Protein AF-A0A6N0DVQ3-F1 (afdb_monomer)

Foldseek 3Di:
DDDDDDDDDPPDDPPPPPPPPPPQPFAADDPVVVVLLQVLQVVQQWHDADWTQGPVQKIWGFQIDHPVGGWIWIAGVVRDTPDIGHD

Secondary structure (DSSP, 8-state):
--------------------------BPPPHHHHHHHHHHHHHTTEE--EEEE-TTS-EEEEEEEETTEEEEEEE-TT--EEEEEE-

Sequence (87 aa):
MLKTMTFALALAGAVSFSGIALADEDIPPSDEAVAKIKETLAKVGCKGGDYDHEKSGIYEIDDAECEIGPYDIKLDEDFNILMMSRD

pLDDT: mean 83.39, std 20.22, range [37.25, 98.5]

Structure (mmCIF, N/CA/C/O backbone):
data_AF-A0A6N0DVQ3-F1
#
_entry.id   AF-A0A6N0DVQ3-F1
#
loop_
_atom_site.group_PDB
_atom_site.id
_atom_site.type_symbol
_atom_site.label_atom_id
_atom_site.label_alt_id
_atom_site.label_comp_id
_atom_site.label_asym_id
_atom_site.label_entity_id
_atom_site.label_seq_id
_atom_site.pdbx_PDB_ins_code
_atom_site.Cartn_x
_atom_site.Cartn_y
_atom_site.Cartn_z
_atom_site.occupancy
_atom_site.B_iso_or_equiv
_atom_site.auth_seq_id
_atom_site.auth_comp_id
_atom_site.auth_asym_id
_atom_site.auth_atom_id
_atom_site.pdbx_PDB_model_num
ATOM 1 N N . MET A 1 1 ? 76.515 0.755 35.659 1.00 37.25 1 MET A N 1
ATOM 2 C CA . MET A 1 1 ? 76.254 -0.163 34.528 1.00 37.25 1 MET A CA 1
ATOM 3 C C . MET A 1 1 ? 74.791 -0.579 34.637 1.00 37.25 1 MET A C 1
ATOM 5 O O . MET A 1 1 ? 74.448 -1.242 35.599 1.00 37.25 1 MET A O 1
ATOM 9 N N . LEU A 1 2 ? 73.894 0.163 33.977 1.00 43.09 2 LEU A N 1
ATOM 10 C CA . LEU A 1 2 ? 73.073 -0.311 32.846 1.00 43.09 2 LEU A CA 1
ATOM 11 C C . LEU A 1 2 ? 72.242 -1.552 33.240 1.00 43.09 2 LEU A C 1
ATOM 13 O O . LEU A 1 2 ? 72.800 -2.628 33.390 1.00 43.09 2 LEU A O 1
ATOM 17 N N . LYS A 1 3 ? 70.922 -1.454 33.429 1.00 37.44 3 LYS A N 1
ATOM 18 C CA . LYS A 1 3 ? 69.991 -1.412 32.294 1.00 37.44 3 LYS A CA 1
ATOM 19 C C . LYS A 1 3 ? 68.597 -0.936 32.725 1.00 37.44 3 LYS A C 1
ATOM 21 O O . LYS A 1 3 ? 67.970 -1.515 33.603 1.00 37.44 3 LYS A O 1
ATOM 26 N N . THR A 1 4 ? 68.132 0.109 32.060 1.00 49.66 4 THR A N 1
ATOM 27 C CA . THR A 1 4 ? 66.727 0.473 31.895 1.00 49.66 4 THR A CA 1
ATOM 28 C C . THR A 1 4 ? 65.949 -0.688 31.267 1.00 49.66 4 THR A C 1
ATOM 30 O O . THR A 1 4 ? 66.387 -1.239 30.259 1.00 49.66 4 THR A O 1
ATOM 33 N N . MET A 1 5 ? 64.777 -1.031 31.808 1.00 57.09 5 MET A N 1
ATOM 34 C CA . MET A 1 5 ? 63.722 -1.692 31.033 1.00 57.09 5 MET A CA 1
ATOM 35 C C . MET A 1 5 ? 62.390 -1.003 31.314 1.00 57.09 5 MET A C 1
ATOM 37 O O . MET A 1 5 ? 61.729 -1.209 32.325 1.00 57.09 5 MET A O 1
ATOM 41 N N . THR A 1 6 ? 62.082 -0.115 30.379 1.00 49.38 6 THR A N 1
ATOM 42 C CA . THR A 1 6 ? 60.822 0.564 30.120 1.00 49.38 6 THR A CA 1
ATOM 43 C C . THR A 1 6 ? 59.654 -0.425 30.109 1.00 49.38 6 THR A C 1
ATOM 45 O O . THR A 1 6 ? 59.671 -1.394 29.352 1.00 49.38 6 THR A O 1
ATOM 48 N N . PHE A 1 7 ? 58.629 -0.160 30.921 1.00 50.94 7 PHE A N 1
ATOM 49 C CA . PHE A 1 7 ? 57.327 -0.817 30.815 1.00 50.94 7 PHE A CA 1
ATOM 50 C C . PHE A 1 7 ? 56.654 -0.344 29.521 1.00 50.94 7 PHE A C 1
ATOM 52 O O . PHE A 1 7 ? 56.372 0.843 29.355 1.00 50.94 7 PHE A O 1
ATOM 59 N N . ALA A 1 8 ? 56.461 -1.266 28.579 1.00 50.00 8 ALA A N 1
ATOM 60 C CA . ALA A 1 8 ? 55.799 -1.003 27.312 1.00 50.00 8 ALA A CA 1
ATOM 61 C C . ALA A 1 8 ? 54.293 -0.787 27.528 1.00 50.00 8 ALA A C 1
ATOM 63 O O . ALA A 1 8 ? 53.613 -1.595 28.159 1.00 50.00 8 ALA A O 1
ATOM 64 N N . LEU A 1 9 ? 53.795 0.321 26.982 1.00 53.41 9 LEU A N 1
ATOM 65 C CA . LEU A 1 9 ? 52.390 0.695 26.903 1.00 53.41 9 LEU A CA 1
ATOM 66 C C . LEU A 1 9 ? 51.675 -0.258 25.929 1.00 53.41 9 LEU A C 1
ATOM 68 O O . LEU A 1 9 ? 51.904 -0.201 24.722 1.00 53.41 9 LEU A O 1
ATOM 72 N N . ALA A 1 10 ? 50.828 -1.150 26.444 1.00 52.97 10 ALA A N 1
ATOM 73 C CA . ALA A 1 10 ? 49.961 -1.984 25.619 1.00 52.97 10 ALA A CA 1
ATOM 74 C C . ALA A 1 10 ? 48.754 -1.154 25.155 1.00 52.97 10 ALA A C 1
ATOM 76 O O . ALA A 1 10 ? 47.789 -0.960 25.892 1.00 52.97 10 ALA A O 1
ATOM 77 N N . LEU A 1 11 ? 48.831 -0.642 23.927 1.00 54.94 11 LEU A N 1
ATOM 78 C CA . LEU A 1 11 ? 47.715 -0.020 23.221 1.00 54.94 11 LEU A CA 1
ATOM 79 C C . LEU A 1 11 ? 46.792 -1.142 22.709 1.00 54.94 11 LEU A C 1
ATOM 81 O O . LEU A 1 11 ? 46.985 -1.669 21.615 1.00 54.94 11 LEU A O 1
ATOM 85 N N . ALA A 1 12 ? 45.829 -1.569 23.528 1.00 55.88 12 ALA A N 1
ATOM 86 C CA . ALA A 1 12 ? 44.778 -2.485 23.091 1.00 55.88 12 ALA A CA 1
ATOM 87 C C . ALA A 1 12 ? 43.746 -1.696 22.270 1.00 55.88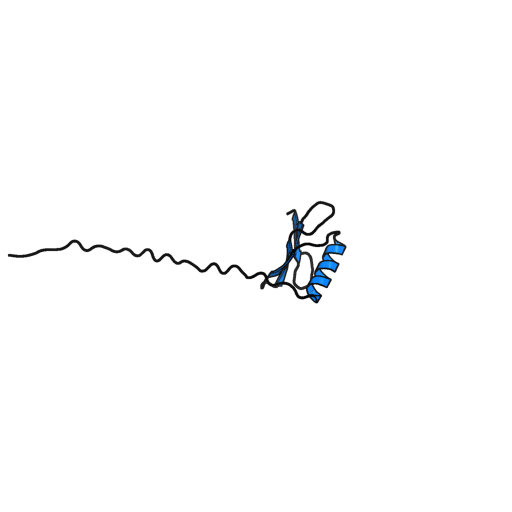 12 ALA A C 1
ATOM 89 O O . ALA A 1 12 ? 43.045 -0.832 22.795 1.00 55.88 12 ALA A O 1
ATOM 90 N N . GLY A 1 13 ? 43.713 -1.961 20.963 1.00 53.22 13 GLY A N 1
ATOM 91 C CA . GLY A 1 13 ? 42.833 -1.304 20.007 1.00 53.22 13 GLY A CA 1
ATOM 92 C C . GLY A 1 13 ? 41.357 -1.588 20.269 1.00 53.22 13 GLY A C 1
ATOM 93 O O . GLY A 1 13 ? 40.920 -2.735 20.230 1.00 53.22 13 GLY A O 1
ATOM 94 N N . ALA A 1 14 ? 40.582 -0.525 20.460 1.00 52.47 14 ALA A N 1
ATOM 95 C CA . ALA A 1 14 ? 39.1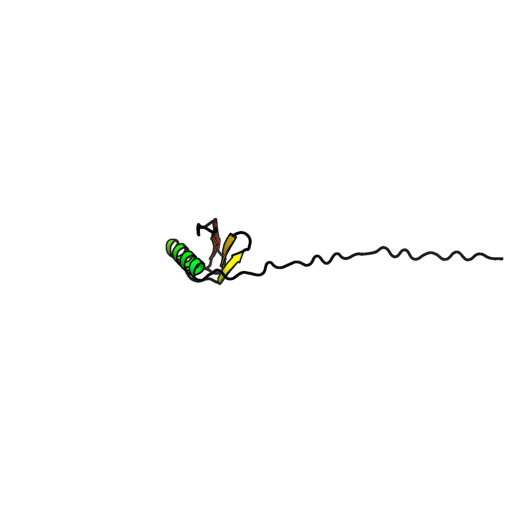50 -0.542 20.211 1.00 52.47 14 ALA A CA 1
ATOM 96 C C . ALA A 1 14 ? 38.942 -0.100 18.759 1.00 52.47 14 ALA A C 1
ATOM 98 O O . ALA A 1 14 ? 38.891 1.091 18.455 1.00 52.47 14 ALA A O 1
ATOM 99 N N . VAL A 1 15 ? 38.899 -1.066 17.841 1.00 56.12 15 VAL A N 1
ATOM 100 C CA . VAL A 1 15 ? 38.430 -0.818 16.476 1.00 56.12 15 VAL A CA 1
ATOM 101 C C . VAL A 1 15 ? 36.911 -0.781 16.569 1.00 56.12 15 VAL A C 1
ATOM 103 O O . VAL A 1 15 ? 36.245 -1.811 16.498 1.00 56.12 15 VAL A O 1
ATOM 106 N N . SER A 1 16 ? 36.361 0.400 16.837 1.00 54.66 16 SER A N 1
ATOM 107 C CA . SER A 1 16 ? 34.926 0.636 16.744 1.00 54.66 16 SER A CA 1
ATOM 108 C C . SER A 1 16 ? 34.540 0.476 15.276 1.00 54.66 16 SER A C 1
ATOM 110 O O . SER A 1 16 ? 34.739 1.385 14.474 1.00 54.66 16 SER A O 1
ATOM 112 N N . PHE A 1 17 ? 34.054 -0.706 14.899 1.00 54.25 17 PHE A N 1
ATOM 113 C CA . PHE A 1 17 ? 33.378 -0.909 13.625 1.00 54.25 17 PHE A CA 1
ATOM 114 C C . PHE A 1 17 ? 32.075 -0.106 13.681 1.00 54.25 17 PHE A C 1
ATOM 116 O O . PHE A 1 17 ? 31.040 -0.590 14.134 1.00 54.25 17 PHE A O 1
ATOM 123 N N . SER A 1 18 ? 32.138 1.157 13.266 1.00 54.72 18 SER A N 1
ATOM 124 C CA . SER A 1 18 ? 30.963 1.921 12.870 1.00 54.72 18 SER A CA 1
ATOM 125 C C . SER A 1 18 ? 30.446 1.282 11.585 1.00 54.72 18 SER A C 1
ATOM 127 O O . SER A 1 18 ? 30.823 1.685 10.487 1.00 54.72 18 SER A O 1
ATOM 129 N N . GLY A 1 19 ? 29.660 0.213 11.721 1.00 53.56 19 GLY A N 1
ATOM 130 C CA . GLY A 1 19 ? 28.859 -0.285 10.615 1.00 53.56 19 GLY A CA 1
ATOM 131 C C . GLY A 1 19 ? 28.029 0.884 10.100 1.00 53.56 19 GLY A C 1
ATOM 132 O O . GLY A 1 19 ? 27.318 1.522 10.874 1.00 53.56 19 GLY A O 1
ATOM 133 N N . ILE A 1 20 ? 28.187 1.215 8.821 1.00 52.28 20 ILE A N 1
ATOM 134 C CA . ILE A 1 20 ? 27.287 2.142 8.149 1.00 52.28 20 IL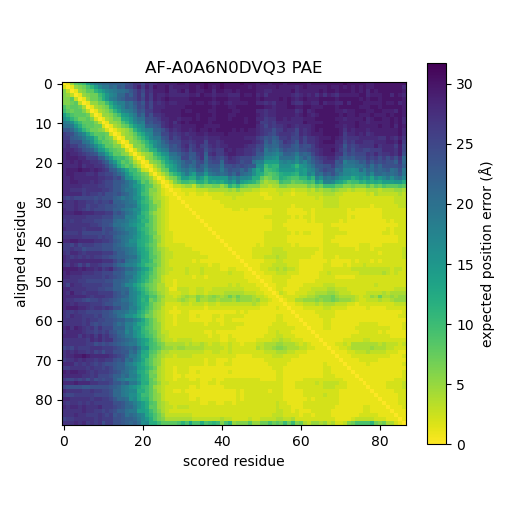E A CA 1
ATOM 135 C C . ILE A 1 20 ? 25.929 1.447 8.173 1.00 52.28 20 ILE A C 1
ATOM 137 O O . ILE A 1 20 ? 25.729 0.459 7.470 1.00 52.28 20 ILE A O 1
ATOM 141 N N . ALA A 1 21 ? 25.029 1.912 9.036 1.00 50.94 21 ALA A N 1
ATOM 142 C CA . ALA A 1 21 ? 23.619 1.615 8.888 1.00 50.94 21 ALA A CA 1
ATOM 143 C C . ALA A 1 21 ? 23.184 2.340 7.613 1.00 50.94 21 ALA A C 1
ATOM 145 O O . ALA A 1 21 ? 23.002 3.555 7.614 1.00 50.94 21 ALA A O 1
ATOM 146 N N . LEU A 1 22 ? 23.147 1.612 6.500 1.00 54.88 22 LEU A N 1
ATOM 147 C CA . LEU A 1 22 ? 22.432 2.062 5.320 1.00 54.88 22 LEU A CA 1
ATOM 148 C C . LEU A 1 22 ? 20.956 1.993 5.715 1.00 54.88 22 LEU A C 1
ATOM 150 O O . LEU A 1 22 ? 20.413 0.896 5.811 1.00 54.88 22 LEU A O 1
ATOM 154 N N . ALA A 1 23 ? 20.355 3.137 6.048 1.00 59.00 23 ALA A N 1
ATOM 155 C CA . ALA A 1 23 ? 18.905 3.245 5.989 1.00 59.00 23 ALA A CA 1
ATOM 156 C C . ALA A 1 23 ? 18.524 2.874 4.552 1.00 59.00 23 ALA A C 1
ATOM 158 O O . ALA A 1 23 ? 19.139 3.399 3.617 1.00 59.00 23 ALA A O 1
ATOM 159 N N . ASP A 1 24 ? 17.646 1.887 4.382 1.00 62.91 24 ASP A N 1
ATOM 160 C CA . ASP A 1 24 ? 17.109 1.611 3.056 1.00 62.91 24 ASP A CA 1
ATOM 161 C 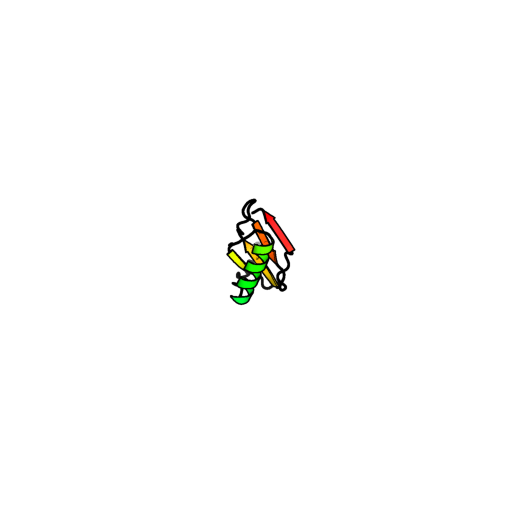C . ASP A 1 24 ? 16.402 2.899 2.622 1.00 62.91 24 ASP A C 1
ATOM 163 O O . ASP A 1 24 ? 15.636 3.458 3.396 1.00 62.91 24 ASP A O 1
ATOM 167 N N . GLU A 1 25 ? 16.805 3.477 1.491 1.00 62.97 25 GLU A N 1
ATOM 168 C CA . GLU A 1 25 ? 16.142 4.680 0.991 1.00 62.97 25 GLU A CA 1
ATOM 169 C C . GLU A 1 25 ? 14.767 4.261 0.486 1.00 62.97 25 GLU A C 1
ATOM 171 O O . GLU A 1 25 ? 14.701 3.501 -0.483 1.00 62.97 25 GLU A O 1
ATOM 176 N N . ASP A 1 26 ? 13.727 4.773 1.137 1.00 70.06 26 ASP A N 1
ATOM 177 C CA . ASP A 1 26 ? 12.328 4.726 0.716 1.00 70.06 26 ASP A CA 1
ATOM 178 C C . ASP A 1 26 ? 12.230 5.069 -0.786 1.00 70.06 26 ASP A C 1
ATOM 180 O O . ASP A 1 26 ? 12.662 6.143 -1.241 1.00 70.06 26 ASP A O 1
ATOM 184 N N . ILE A 1 27 ? 11.740 4.123 -1.593 1.00 85.62 27 ILE A N 1
ATOM 185 C CA . ILE A 1 27 ? 11.582 4.282 -3.039 1.00 85.62 27 ILE A CA 1
ATOM 186 C C . ILE A 1 27 ? 10.112 4.600 -3.318 1.00 85.62 27 ILE A C 1
ATOM 188 O O . ILE A 1 27 ? 9.266 3.716 -3.210 1.00 85.62 27 ILE A O 1
ATOM 192 N N . PRO A 1 28 ? 9.776 5.803 -3.815 1.00 90.88 28 PRO A N 1
ATOM 193 C CA . PRO A 1 28 ? 8.393 6.099 -4.153 1.00 90.88 28 PRO A CA 1
ATOM 194 C C . PRO A 1 28 ? 7.884 5.130 -5.242 1.00 90.88 28 PRO A C 1
ATOM 196 O O . PRO A 1 28 ? 8.568 4.939 -6.260 1.00 90.88 28 PRO A O 1
ATOM 199 N N . PRO A 1 29 ? 6.683 4.537 -5.087 1.00 94.06 29 PRO A N 1
ATOM 200 C CA . PRO A 1 29 ? 6.101 3.671 -6.105 1.00 94.06 29 PRO A CA 1
ATOM 201 C C . PRO A 1 29 ? 5.837 4.423 -7.417 1.00 94.06 29 PRO A C 1
ATOM 203 O O . PRO A 1 29 ? 5.678 5.644 -7.449 1.00 94.06 29 PRO A O 1
ATOM 206 N N . SER A 1 30 ?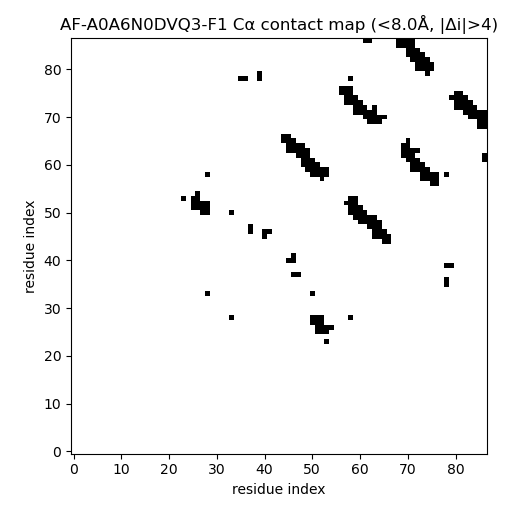 5.728 3.687 -8.526 1.00 96.06 30 SER A N 1
ATOM 207 C CA . SER A 1 30 ? 5.304 4.274 -9.802 1.00 96.06 30 SER A CA 1
ATOM 208 C C . SER A 1 30 ? 3.843 4.743 -9.751 1.00 96.06 30 SER A C 1
ATOM 210 O O . SER A 1 30 ? 3.033 4.199 -9.002 1.00 96.06 30 SER A O 1
ATOM 212 N N . ASP A 1 31 ? 3.459 5.691 -10.611 1.00 97.12 31 ASP A N 1
ATOM 213 C CA . ASP A 1 31 ? 2.066 6.167 -10.694 1.00 97.12 31 ASP A CA 1
ATOM 214 C C . ASP A 1 31 ? 1.058 5.032 -10.967 1.00 97.12 31 ASP A C 1
ATOM 216 O O . ASP A 1 31 ? -0.069 5.048 -10.464 1.00 97.12 31 ASP A O 1
ATOM 220 N N . GLU A 1 32 ? 1.462 4.028 -11.753 1.00 97.44 32 GLU A N 1
ATOM 221 C CA . GLU A 1 32 ? 0.654 2.836 -12.025 1.00 97.44 32 GLU A CA 1
ATOM 222 C C . GLU A 1 32 ? 0.468 1.984 -10.763 1.00 97.44 32 GLU A C 1
ATOM 224 O O . GLU A 1 32 ? -0.658 1.582 -10.456 1.00 97.44 32 GLU A O 1
ATOM 229 N N . ALA A 1 33 ? 1.542 1.773 -9.995 1.00 97.44 33 ALA A N 1
ATOM 230 C CA . ALA A 1 33 ? 1.477 1.072 -8.717 1.00 97.44 33 ALA A CA 1
ATOM 231 C C . ALA A 1 33 ? 0.599 1.834 -7.714 1.00 97.44 33 ALA A C 1
ATOM 233 O O . ALA A 1 33 ? -0.288 1.241 -7.105 1.00 97.44 33 ALA A O 1
ATOM 234 N N . VAL A 1 34 ? 0.737 3.161 -7.618 1.00 98.00 34 VAL A N 1
ATOM 235 C CA . VAL A 1 34 ? -0.115 4.005 -6.761 1.00 98.00 34 VAL A CA 1
ATOM 236 C C . VAL A 1 34 ? -1.598 3.874 -7.126 1.00 98.00 34 VAL A C 1
ATOM 238 O O . VAL A 1 34 ? -2.456 3.831 -6.241 1.00 98.00 34 VAL A O 1
ATOM 241 N N . ALA A 1 35 ? -1.938 3.792 -8.415 1.00 98.38 35 ALA A N 1
ATOM 242 C CA . ALA A 1 35 ? -3.322 3.582 -8.836 1.00 98.38 35 ALA A CA 1
ATOM 243 C C . ALA A 1 35 ? -3.869 2.222 -8.363 1.00 98.38 35 ALA A C 1
ATOM 245 O O . ALA A 1 35 ? -5.020 2.146 -7.923 1.00 98.38 35 ALA A O 1
ATOM 246 N N . LYS A 1 36 ? -3.045 1.169 -8.407 1.00 98.44 36 LYS A N 1
ATOM 247 C CA . LYS A 1 36 ? -3.397 -0.172 -7.921 1.00 98.44 36 LYS A CA 1
ATOM 248 C C . LYS A 1 36 ? -3.497 -0.246 -6.402 1.00 98.44 36 LYS A C 1
ATOM 250 O O . LYS A 1 36 ? -4.483 -0.787 -5.905 1.00 98.44 36 LYS A O 1
ATOM 255 N N . ILE A 1 37 ? -2.576 0.390 -5.682 1.00 98.44 37 ILE A N 1
ATOM 256 C CA . ILE A 1 37 ? -2.641 0.561 -4.225 1.00 98.44 37 ILE A CA 1
ATOM 257 C C . ILE A 1 37 ? -3.978 1.204 -3.840 1.00 98.44 37 ILE A C 1
ATOM 259 O O . ILE A 1 37 ? -4.734 0.633 -3.058 1.00 98.44 37 ILE A O 1
ATOM 263 N N . LYS A 1 38 ? -4.343 2.336 -4.457 1.00 98.50 38 LYS A N 1
ATOM 264 C CA . LYS A 1 38 ? -5.621 3.023 -4.188 1.00 98.50 38 LYS A CA 1
ATOM 265 C C . LYS A 1 38 ? -6.842 2.145 -4.462 1.00 98.50 38 LYS A C 1
ATOM 267 O O . LYS A 1 38 ? -7.812 2.198 -3.707 1.00 98.50 38 LYS A O 1
ATOM 272 N N . GLU A 1 39 ? -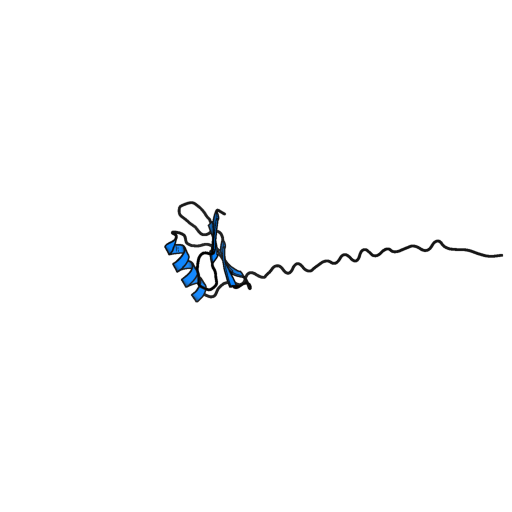6.806 1.342 -5.526 1.00 98.44 39 GLU A N 1
ATOM 273 C CA . GLU A 1 39 ? -7.861 0.371 -5.836 1.00 98.44 39 GLU A CA 1
ATOM 274 C C . GLU A 1 39 ? -7.990 -0.691 -4.730 1.00 98.44 39 GLU A C 1
ATOM 276 O O . GLU A 1 39 ? -9.105 -1.015 -4.314 1.00 98.44 39 GLU A O 1
ATOM 281 N N . THR A 1 40 ? -6.866 -1.216 -4.235 1.00 98.25 40 THR A N 1
ATOM 282 C CA . THR A 1 40 ? -6.826 -2.189 -3.134 1.00 98.25 40 THR A CA 1
ATOM 283 C C . THR A 1 40 ? -7.312 -1.581 -1.818 1.00 98.25 40 THR A C 1
ATOM 285 O O . THR A 1 40 ? -8.184 -2.171 -1.179 1.00 98.25 40 THR A O 1
ATOM 288 N N . LEU A 1 41 ? -6.846 -0.385 -1.445 1.00 98.19 41 LEU A N 1
ATOM 289 C CA . LEU A 1 41 ? -7.285 0.316 -0.230 1.00 98.19 41 LEU A CA 1
ATOM 290 C C . LEU A 1 41 ? -8.801 0.557 -0.232 1.00 98.19 41 LEU A C 1
ATOM 292 O O . LEU A 1 41 ? -9.487 0.260 0.748 1.00 98.19 41 LEU A O 1
ATOM 296 N N . ALA A 1 42 ? -9.353 0.999 -1.365 1.00 98.12 42 ALA A N 1
ATOM 297 C CA . ALA A 1 42 ? -10.786 1.252 -1.489 1.00 98.12 42 ALA A CA 1
ATOM 298 C C . ALA A 1 42 ? -11.638 -0.014 -1.272 1.00 98.12 42 ALA A C 1
ATOM 300 O O . ALA A 1 42 ? -12.742 0.081 -0.734 1.00 98.12 42 ALA A O 1
ATOM 301 N N . LYS A 1 43 ? -11.136 -1.205 -1.639 1.00 97.44 43 LYS A N 1
ATOM 302 C CA . LYS A 1 43 ? -11.836 -2.488 -1.413 1.00 97.44 43 LYS A CA 1
ATOM 303 C C . LYS A 1 43 ? -11.975 -2.833 0.070 1.00 97.44 43 LYS A C 1
ATOM 305 O O . LYS A 1 43 ? -12.904 -3.556 0.424 1.00 97.44 43 LYS A O 1
ATOM 310 N N . VAL A 1 44 ? -11.083 -2.321 0.918 1.00 96.19 44 VAL A N 1
ATOM 311 C CA . VAL A 1 44 ? -11.104 -2.531 2.375 1.00 96.19 44 VAL A CA 1
ATOM 312 C C . VAL A 1 44 ? -11.589 -1.309 3.158 1.00 96.19 44 VAL A C 1
ATOM 314 O O . VAL A 1 44 ? -11.545 -1.308 4.384 1.00 96.19 44 VAL A O 1
ATOM 317 N N . GLY A 1 45 ? -12.113 -0.290 2.469 1.00 97.12 45 GLY A N 1
ATOM 318 C CA . GLY A 1 45 ? -12.659 0.909 3.109 1.00 97.12 45 GLY A CA 1
ATOM 319 C C . GLY A 1 45 ? -11.596 1.877 3.633 1.00 97.12 45 GLY A C 1
ATOM 320 O O . GLY A 1 45 ? -11.901 2.693 4.501 1.00 97.12 45 GLY A O 1
ATOM 321 N N . CYS A 1 46 ? -10.374 1.794 3.107 1.00 98.12 46 CYS A N 1
ATOM 322 C CA . CYS A 1 46 ? -9.268 2.689 3.431 1.00 98.12 46 CYS A CA 1
ATOM 323 C C . CYS A 1 46 ? -8.923 3.591 2.234 1.00 98.12 46 CYS A C 1
ATOM 325 O O . CYS A 1 46 ? -9.278 3.299 1.086 1.0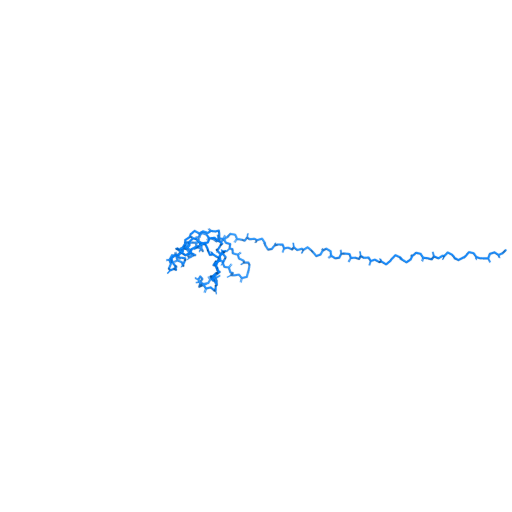0 98.12 46 CYS A O 1
ATOM 327 N N . LYS A 1 47 ? -8.232 4.706 2.479 1.00 98.12 47 LYS A N 1
ATOM 328 C CA . LYS A 1 47 ? -7.767 5.647 1.443 1.00 98.12 47 LYS A CA 1
ATOM 329 C C . LYS A 1 47 ? -6.585 6.478 1.950 1.00 98.12 47 LYS A C 1
ATOM 331 O O . LYS A 1 47 ? -6.358 6.556 3.147 1.00 98.12 47 LYS A O 1
ATOM 336 N N . GLY A 1 48 ? -5.916 7.191 1.046 1.00 96.50 48 GLY A N 1
ATOM 337 C CA . GLY A 1 48 ? -4.826 8.096 1.428 1.00 96.50 48 GLY A CA 1
ATOM 338 C C . GLY A 1 48 ? -3.598 7.335 1.922 1.00 96.50 48 GLY A C 1
ATOM 339 O O . GLY A 1 48 ? -3.391 6.207 1.470 1.00 96.50 48 GLY A O 1
ATOM 340 N N . GLY A 1 49 ? -2.830 7.977 2.799 1.00 95.94 49 GLY A N 1
ATOM 341 C CA . GLY A 1 49 ? -1.554 7.493 3.317 1.00 95.94 49 GLY A CA 1
ATOM 342 C C . GLY A 1 49 ? -0.338 7.947 2.508 1.00 95.94 49 GLY A C 1
ATOM 343 O O . GLY A 1 49 ? -0.479 8.442 1.379 1.00 95.94 49 GLY A O 1
ATOM 344 N N . ASP A 1 50 ? 0.833 7.759 3.106 1.00 96.50 50 ASP A N 1
ATOM 345 C CA . ASP A 1 50 ? 2.131 7.897 2.449 1.00 96.50 50 ASP A CA 1
ATOM 346 C C . ASP A 1 50 ? 2.513 6.551 1.829 1.00 96.50 50 ASP A C 1
ATOM 348 O O . ASP A 1 50 ? 2.316 5.502 2.433 1.00 96.50 50 ASP A O 1
ATOM 352 N N . TYR A 1 51 ? 2.975 6.569 0.576 1.00 95.94 51 TYR A N 1
ATOM 353 C CA . TYR A 1 51 ? 3.254 5.349 -0.182 1.00 95.94 51 TYR A CA 1
ATOM 354 C C . TYR A 1 51 ? 4.747 5.166 -0.382 1.00 95.94 51 TYR A C 1
ATOM 356 O O . TYR A 1 51 ? 5.390 6.027 -0.992 1.00 95.94 51 TYR A O 1
ATOM 364 N N . ASP A 1 52 ? 5.242 4.001 0.013 1.00 95.00 52 ASP A N 1
ATOM 365 C CA . ASP A 1 52 ? 6.620 3.586 -0.200 1.00 95.00 52 ASP A CA 1
ATOM 366 C C . ASP A 1 52 ? 6.699 2.203 -0.863 1.00 95.00 52 ASP A C 1
ATOM 368 O O . ASP A 1 52 ? 5.742 1.420 -0.870 1.00 95.00 52 ASP A O 1
ATOM 372 N N . HIS A 1 53 ? 7.833 1.917 -1.493 1.00 94.31 53 HIS A N 1
ATOM 373 C CA . HIS A 1 53 ? 8.163 0.630 -2.076 1.00 94.31 53 HIS A CA 1
ATOM 374 C C . HIS A 1 53 ? 9.531 0.173 -1.577 1.00 94.31 53 HIS A C 1
ATOM 376 O O . HIS A 1 53 ? 10.581 0.682 -1.975 1.00 94.31 53 HIS A O 1
ATOM 382 N N . GLU A 1 54 ? 9.530 -0.868 -0.759 1.00 91.00 54 GLU A N 1
ATOM 383 C CA . GLU A 1 54 ? 10.760 -1.510 -0.336 1.00 91.00 54 GLU A CA 1
ATOM 384 C C . GLU A 1 54 ? 11.426 -2.237 -1.517 1.00 91.00 54 GLU A C 1
ATOM 386 O O . GLU A 1 54 ? 10.775 -2.860 -2.363 1.00 91.00 54 GLU A O 1
ATOM 391 N N . LYS A 1 55 ? 12.764 -2.308 -1.519 1.00 86.69 55 LYS A N 1
ATOM 392 C CA . LYS A 1 55 ? 13.525 -3.140 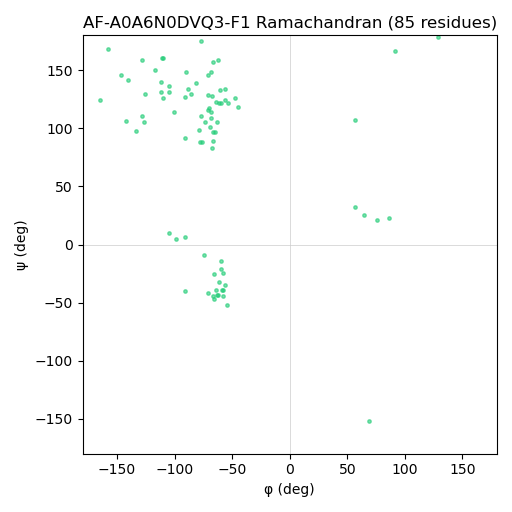-2.479 1.00 86.69 55 LYS A CA 1
ATOM 393 C C . LYS A 1 55 ? 13.190 -4.634 -2.398 1.00 86.69 55 LYS A C 1
ATOM 395 O O . LYS A 1 55 ? 13.597 -5.398 -3.272 1.00 86.69 55 LYS A O 1
ATOM 400 N N . SER A 1 56 ? 12.508 -5.050 -1.333 1.00 88.12 56 SER A N 1
ATOM 401 C CA . SER A 1 56 ? 12.016 -6.407 -1.099 1.00 88.12 56 SER A CA 1
ATOM 402 C C . SER A 1 56 ? 10.792 -6.770 -1.959 1.00 88.12 56 SER A C 1
ATOM 404 O O . SER A 1 56 ? 10.430 -7.947 -1.985 1.00 88.12 56 SER A O 1
ATOM 406 N N . GLY A 1 57 ? 10.189 -5.802 -2.667 1.00 92.75 57 GLY A N 1
ATOM 407 C CA . GLY A 1 57 ? 8.947 -5.988 -3.427 1.00 92.75 57 GLY A CA 1
ATOM 408 C C . GLY A 1 57 ? 7.687 -5.780 -2.579 1.00 92.75 57 GLY A C 1
ATOM 409 O O . GLY A 1 57 ? 6.630 -6.331 -2.883 1.00 92.75 57 GLY A O 1
ATOM 410 N N . ILE A 1 58 ? 7.803 -5.044 -1.472 1.00 95.94 58 ILE A N 1
ATOM 411 C CA . ILE A 1 58 ? 6.686 -4.718 -0.584 1.00 95.94 58 ILE A CA 1
ATOM 412 C C . ILE A 1 58 ? 6.289 -3.265 -0.795 1.00 95.94 58 ILE A C 1
ATOM 414 O O . ILE A 1 58 ? 7.138 -2.378 -0.772 1.00 95.94 58 ILE A O 1
ATOM 418 N N . TYR A 1 59 ? 4.993 -3.023 -0.977 1.00 97.56 59 TYR A N 1
ATOM 419 C CA . TYR A 1 59 ? 4.437 -1.677 -0.897 1.00 97.56 59 TYR A CA 1
ATOM 420 C C . TYR A 1 59 ? 3.994 -1.399 0.531 1.00 97.56 59 TYR A C 1
ATOM 422 O O . TYR A 1 59 ? 3.196 -2.164 1.082 1.00 97.56 59 TYR A O 1
ATOM 430 N N . GLU A 1 60 ? 4.470 -0.298 1.093 1.00 96.88 60 GLU A N 1
ATOM 431 C CA . GLU A 1 60 ? 4.060 0.187 2.408 1.00 96.88 60 GLU A CA 1
ATOM 432 C C . GLU A 1 60 ? 3.136 1.384 2.226 1.00 96.88 60 GLU A C 1
ATOM 434 O O . GLU A 1 60 ? 3.334 2.232 1.351 1.00 96.88 60 GLU A O 1
ATOM 439 N N . ILE A 1 61 ? 2.062 1.389 3.004 1.00 97.94 61 ILE A N 1
ATOM 440 C CA . ILE A 1 61 ? 1.121 2.486 3.080 1.00 97.94 61 ILE A CA 1
ATOM 441 C C . ILE A 1 61 ? 0.997 2.851 4.546 1.00 97.94 61 ILE A C 1
ATOM 443 O O . ILE A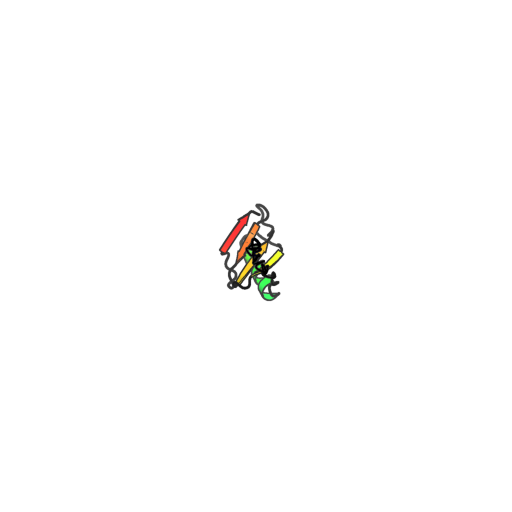 1 61 ? 0.321 2.133 5.285 1.00 97.94 61 ILE A O 1
ATOM 447 N N . ASP A 1 62 ? 1.598 3.967 4.920 1.00 97.06 62 ASP A N 1
ATOM 448 C CA . ASP A 1 62 ? 1.536 4.494 6.279 1.00 97.06 62 ASP A CA 1
ATOM 449 C C . ASP A 1 62 ? 0.341 5.439 6.415 1.00 97.06 62 ASP A C 1
ATOM 451 O O . ASP A 1 62 ? -0.052 6.105 5.448 1.00 97.06 62 ASP A O 1
ATOM 455 N N . ASP A 1 63 ? -0.254 5.500 7.608 1.00 97.25 63 ASP A N 1
ATOM 456 C CA . ASP A 1 63 ? -1.351 6.429 7.919 1.00 97.25 63 ASP A CA 1
ATOM 457 C C . ASP A 1 63 ? -2.575 6.311 6.978 1.00 97.25 63 ASP A C 1
ATOM 459 O O . ASP A 1 63 ? -3.287 7.288 6.702 1.00 97.25 63 ASP A O 1
ATOM 463 N N . ALA A 1 64 ? -2.874 5.109 6.468 1.00 98.25 64 ALA A N 1
ATOM 464 C CA . ALA A 1 64 ? -4.049 4.902 5.626 1.00 98.25 64 ALA A CA 1
ATOM 465 C C . ALA A 1 64 ? -5.332 5.226 6.413 1.00 98.25 64 ALA A C 1
ATOM 467 O O . ALA A 1 64 ? -5.645 4.600 7.426 1.00 98.25 64 ALA A O 1
ATOM 468 N N . GLU A 1 65 ? -6.130 6.175 5.923 1.00 98.31 65 GLU A N 1
ATOM 469 C CA . GLU A 1 65 ? -7.385 6.573 6.556 1.00 98.31 65 GLU A CA 1
ATOM 470 C C . GLU A 1 65 ? -8.454 5.492 6.340 1.00 98.31 65 GLU A C 1
ATOM 472 O O . GLU A 1 65 ? -9.040 5.397 5.255 1.00 98.31 65 GLU A O 1
ATOM 477 N N . CYS A 1 66 ? -8.756 4.717 7.380 1.00 97.50 66 CYS A N 1
ATOM 478 C CA . CYS A 1 66 ? -9.869 3.769 7.413 1.00 97.50 66 CYS A CA 1
ATOM 479 C C . CYS A 1 66 ? -10.970 4.258 8.378 1.00 97.50 66 CYS A C 1
ATOM 481 O O . CYS A 1 66 ? -10.727 5.060 9.281 1.00 97.50 66 CYS A O 1
ATOM 483 N N . GLU A 1 67 ? -12.203 3.750 8.251 1.00 95.06 67 GLU A N 1
ATOM 484 C CA . GLU A 1 67 ? -13.332 4.170 9.116 1.00 95.06 67 GLU A CA 1
ATOM 485 C C . GLU A 1 67 ? -13.090 3.948 10.621 1.00 95.06 67 GLU A C 1
ATOM 487 O O . GLU A 1 67 ? -13.689 4.617 11.464 1.00 95.06 67 GLU A O 1
ATOM 492 N N . ILE A 1 68 ? -12.216 2.999 10.959 1.00 93.88 68 ILE A N 1
ATOM 493 C CA . ILE A 1 68 ? -11.899 2.586 12.331 1.00 93.88 68 ILE A CA 1
ATOM 494 C C . ILE A 1 68 ? -10.605 3.215 12.879 1.00 93.88 68 ILE A C 1
ATOM 496 O O . ILE A 1 68 ? -10.210 2.890 14.001 1.00 93.88 68 ILE A O 1
ATOM 500 N N . GLY A 1 69 ? -9.970 4.114 12.121 1.00 96.06 69 GLY A N 1
ATOM 501 C CA . GLY A 1 69 ? -8.716 4.787 12.474 1.00 96.06 69 GLY A CA 1
ATOM 502 C C . GLY A 1 69 ? -7.653 4.696 11.371 1.00 96.06 69 GLY A C 1
ATOM 503 O O . GLY A 1 69 ? -7.922 4.091 10.331 1.00 96.06 69 GLY A O 1
ATOM 504 N N . PRO A 1 70 ? -6.472 5.302 11.590 1.00 97.81 70 PRO A N 1
ATOM 505 C CA . PRO A 1 70 ? -5.313 5.150 10.714 1.00 97.81 70 PRO A CA 1
ATOM 506 C C . PRO A 1 70 ? -4.710 3.745 10.832 1.00 97.81 70 PRO A C 1
ATOM 508 O O . PRO A 1 70 ? -4.777 3.110 11.892 1.00 97.81 70 PRO A O 1
ATOM 511 N N . TYR A 1 71 ? -4.185 3.239 9.720 1.00 98.25 71 TYR A N 1
ATOM 512 C CA . TYR A 1 71 ? -3.578 1.917 9.620 1.00 98.25 71 TYR A CA 1
ATOM 513 C C . TYR A 1 71 ? -2.335 1.952 8.740 1.00 98.25 71 TYR A C 1
ATOM 515 O O . TYR A 1 71 ? -2.376 2.525 7.653 1.00 98.25 71 TYR A O 1
ATOM 523 N N . ASP A 1 72 ? -1.326 1.190 9.145 1.00 97.81 72 ASP A N 1
ATOM 524 C CA . ASP A 1 72 ? -0.230 0.790 8.273 1.00 97.81 72 ASP A CA 1
ATOM 525 C C . ASP A 1 72 ? -0.637 -0.470 7.512 1.00 97.81 72 ASP A C 1
ATOM 527 O O . ASP A 1 72 ? -1.102 -1.467 8.094 1.00 97.81 72 ASP A O 1
ATOM 531 N N . ILE A 1 73 ? -0.476 -0.444 6.194 1.00 98.25 73 ILE A N 1
ATOM 532 C CA . ILE A 1 73 ? -0.873 -1.531 5.300 1.00 98.25 73 ILE A CA 1
ATOM 533 C C . ILE A 1 73 ? 0.326 -1.934 4.452 1.00 98.25 73 ILE A C 1
ATOM 535 O O . ILE A 1 73 ? 0.938 -1.102 3.795 1.00 98.25 73 ILE A O 1
ATOM 539 N N . LYS A 1 74 ? 0.624 -3.237 4.418 1.00 98.12 74 LYS A N 1
ATOM 540 C CA . LYS A 1 74 ? 1.667 -3.806 3.552 1.00 98.12 74 LYS A CA 1
ATOM 541 C C . LYS A 1 74 ? 1.052 -4.668 2.467 1.00 98.12 74 LYS A C 1
ATOM 543 O O . LYS A 1 74 ? 0.237 -5.550 2.774 1.00 98.12 74 LYS A O 1
ATOM 548 N N . LEU A 1 75 ? 1.464 -4.444 1.223 1.00 98.50 75 LEU A N 1
ATOM 549 C CA . LEU A 1 75 ? 1.054 -5.228 0.061 1.00 98.50 75 LEU A CA 1
ATOM 550 C C . LEU A 1 75 ? 2.254 -5.938 -0.579 1.00 98.50 75 LEU A C 1
ATOM 552 O O . LEU A 1 75 ? 3.366 -5.421 -0.532 1.00 98.50 75 LEU A O 1
ATOM 556 N N . ASP A 1 76 ? 2.023 -7.093 -1.202 1.00 97.81 76 ASP A N 1
ATOM 557 C CA . ASP A 1 76 ? 3.004 -7.703 -2.114 1.00 97.81 76 ASP A CA 1
ATOM 558 C C . ASP A 1 76 ? 3.020 -7.015 -3.498 1.00 97.81 76 ASP A C 1
ATOM 560 O O . ASP A 1 76 ? 2.194 -6.142 -3.780 1.00 97.81 76 ASP A O 1
ATOM 564 N N . GLU A 1 77 ? 3.940 -7.425 -4.382 1.00 96.81 77 GLU A N 1
ATOM 565 C CA . GLU A 1 77 ? 4.057 -6.906 -5.761 1.00 96.81 77 GLU A CA 1
ATOM 566 C C . GLU A 1 77 ? 2.788 -7.122 -6.612 1.00 96.81 77 GLU A C 1
ATOM 568 O O . GLU A 1 77 ? 2.566 -6.415 -7.596 1.00 96.81 77 GLU A O 1
ATOM 573 N N . ASP A 1 78 ? 1.933 -8.073 -6.222 1.00 98.06 78 ASP A N 1
ATOM 574 C CA . ASP A 1 78 ? 0.641 -8.360 -6.854 1.00 98.06 78 ASP A CA 1
ATOM 575 C C . ASP A 1 78 ? -0.519 -7.557 -6.219 1.00 98.06 78 ASP A C 1
ATOM 577 O O . ASP A 1 78 ? -1.687 -7.734 -6.586 1.00 98.06 78 ASP A O 1
ATOM 581 N N . PHE A 1 79 ? -0.210 -6.633 -5.301 1.00 98.06 79 PHE A N 1
ATOM 582 C CA . PHE A 1 79 ? -1.137 -5.767 -4.564 1.00 98.06 79 PHE A CA 1
ATOM 583 C C . PHE A 1 79 ? -2.108 -6.508 -3.629 1.00 98.06 79 PHE A C 1
ATOM 585 O O . PHE A 1 79 ? -3.187 -5.984 -3.314 1.00 98.06 79 PHE A O 1
ATOM 592 N N . ASN A 1 80 ? -1.749 -7.708 -3.163 1.00 98.06 80 ASN A N 1
ATOM 593 C CA . ASN A 1 80 ? -2.486 -8.414 -2.116 1.00 98.06 80 ASN A CA 1
ATOM 594 C C . ASN A 1 80 ? -2.080 -7.889 -0.739 1.00 98.06 80 ASN A C 1
ATOM 596 O O . ASN A 1 80 ? -0.902 -7.688 -0.464 1.00 98.06 80 ASN A O 1
ATOM 600 N N . ILE A 1 81 ? -3.053 -7.727 0.161 1.00 97.94 81 ILE A N 1
ATOM 601 C CA . ILE A 1 81 ? -2.784 -7.305 1.540 1.00 97.94 81 ILE A CA 1
ATOM 602 C C . ILE A 1 81 ? -2.083 -8.437 2.292 1.00 97.94 81 ILE A C 1
ATOM 604 O O . ILE A 1 81 ? -2.664 -9.504 2.505 1.00 97.94 81 ILE A O 1
ATOM 608 N N . LEU A 1 82 ? -0.857 -8.172 2.737 1.00 97.94 82 LEU A N 1
ATOM 609 C CA . LEU A 1 82 ? -0.080 -9.056 3.602 1.00 97.94 82 LEU A CA 1
ATOM 610 C C . LEU A 1 82 ? -0.317 -8.743 5.078 1.00 97.94 82 LEU A C 1
ATOM 612 O O . LEU A 1 82 ? -0.417 -9.649 5.906 1.00 97.94 82 LEU A O 1
ATOM 616 N N . MET A 1 83 ? -0.403 -7.453 5.407 1.00 97.62 83 MET A N 1
ATOM 617 C CA . MET A 1 83 ? -0.565 -6.966 6.771 1.00 97.62 83 MET A CA 1
ATOM 618 C C . MET A 1 83 ? -1.407 -5.696 6.784 1.00 97.62 83 MET A C 1
ATOM 620 O O . MET A 1 83 ? -1.323 -4.874 5.877 1.00 97.62 83 MET A O 1
ATOM 624 N N . MET A 1 84 ? -2.195 -5.545 7.843 1.00 97.50 84 MET A N 1
ATOM 625 C CA . MET A 1 84 ? -2.904 -4.319 8.174 1.00 97.50 84 MET A CA 1
ATOM 626 C C . MET A 1 84 ? -2.864 -4.167 9.699 1.00 97.50 84 MET A C 1
ATOM 628 O O . MET A 1 84 ? -3.518 -4.930 10.421 1.00 97.50 84 MET A O 1
ATOM 632 N N . SER A 1 85 ? -2.046 -3.239 10.191 1.00 97.75 85 SER A N 1
ATOM 633 C CA . SER A 1 85 ? -1.880 -2.926 11.615 1.00 97.75 85 SER A CA 1
ATOM 634 C C . SER A 1 85 ? -2.426 -1.542 11.901 1.00 97.75 85 SER A C 1
ATOM 636 O O . SER A 1 85 ? -2.257 -0.634 11.104 1.00 97.75 85 SER A O 1
ATOM 638 N N . ARG A 1 86 ? -3.111 -1.386 13.032 1.00 96.25 86 ARG A N 1
ATOM 639 C CA . ARG A 1 86 ? -3.514 -0.053 13.474 1.00 96.25 86 ARG A CA 1
ATOM 640 C C . ARG A 1 86 ? -2.250 0.716 13.844 1.00 96.25 86 ARG A C 1
ATOM 642 O O . ARG A 1 86 ? -1.486 0.173 14.646 1.00 96.25 86 ARG A O 1
ATOM 649 N N . ASP A 1 87 ? -2.110 1.908 13.282 1.00 83.25 87 ASP A N 1
ATOM 650 C CA . ASP A 1 87 ? -1.050 2.861 13.620 1.00 83.25 87 ASP A CA 1
ATOM 651 C C . ASP A 1 87 ? -1.159 3.320 15.095 1.00 83.25 87 ASP A C 1
ATOM 653 O O . ASP A 1 87 ? -2.306 3.522 15.586 1.00 83.25 87 ASP A O 1
#

Mean predicted aligned error: 11.92 Å

Radius of gyration: 26.04 Å; Cα contacts (8 Å, |Δi|>4): 121; chains: 1; bounding box: 90×17×47 Å

Solvent-accessible surface area (backbone atoms only — not comparable to full-atom values): 5414 Å² total; per-residue (Å²): 134,89,78,89,79,82,84,79,82,81,81,77,80,81,80,77,78,75,71,78,78,74,72,80,75,80,33,72,59,52,74,69,53,51,54,49,50,53,54,47,32,50,76,74,55,25,44,83,48,54,64,34,29,48,97,87,48,34,37,41,29,40,61,20,45,32,92,91,45,44,23,33,35,32,23,42,82,87,61,47,80,76,46,77,44,76,106